Protein AF-A0A662F2W1-F1 (afdb_monomer_lite)

Structure (mmCIF, N/CA/C/O backbone):
data_AF-A0A662F2W1-F1
#
_entry.id   AF-A0A662F2W1-F1
#
loop_
_atom_site.group_PDB
_atom_site.id
_atom_site.type_symbol
_atom_site.label_atom_id
_atom_site.label_alt_id
_atom_site.label_comp_id
_atom_site.label_asym_id
_atom_site.label_entity_id
_atom_site.label_seq_id
_atom_site.pdbx_PDB_ins_code
_atom_site.Cartn_x
_atom_site.Cartn_y
_atom_site.Cartn_z
_atom_site.occupancy
_atom_site.B_iso_or_equiv
_atom_site.auth_seq_id
_atom_site.auth_comp_id
_atom_site.auth_asym_id
_atom_site.auth_atom_id
_atom_site.pdbx_PDB_model_num
ATOM 1 N N . MET A 1 1 ? -29.123 -5.586 36.806 1.00 48.38 1 MET A N 1
ATOM 2 C CA . MET A 1 1 ? -29.677 -5.950 35.481 1.00 48.38 1 MET A CA 1
ATOM 3 C C . MET A 1 1 ? -28.831 -7.049 34.840 1.00 48.38 1 MET A C 1
ATOM 5 O O . MET A 1 1 ? -27.644 -6.842 34.612 1.00 48.38 1 MET A O 1
ATOM 9 N N . LYS A 1 2 ? -29.395 -8.245 34.609 1.00 48.19 2 LYS A N 1
ATOM 10 C CA . LYS A 1 2 ? -28.732 -9.317 33.842 1.00 48.19 2 LYS A CA 1
ATOM 11 C C . LYS A 1 2 ? -28.878 -8.975 32.355 1.00 48.19 2 LYS A C 1
ATOM 13 O O . LYS A 1 2 ? -30.006 -8.916 31.886 1.00 48.19 2 LYS A O 1
ATOM 18 N N . ARG A 1 3 ? -27.762 -8.753 31.641 1.00 55.28 3 ARG A N 1
ATOM 19 C CA . ARG A 1 3 ? -27.753 -8.612 30.169 1.00 55.28 3 ARG A CA 1
ATOM 20 C C . ARG A 1 3 ? -28.589 -9.735 29.552 1.00 55.28 3 ARG A C 1
ATOM 22 O O . ARG A 1 3 ? -28.322 -10.908 29.835 1.00 55.28 3 ARG A O 1
ATOM 29 N N . THR A 1 4 ? -29.570 -9.385 28.730 1.00 69.94 4 THR A N 1
ATOM 30 C CA . THR A 1 4 ? -30.315 -10.347 27.915 1.00 69.94 4 THR A CA 1
ATOM 31 C C . THR A 1 4 ? -29.327 -11.048 26.980 1.00 69.94 4 THR A C 1
ATOM 33 O O . THR A 1 4 ? -28.346 -10.465 26.517 1.00 69.94 4 THR A O 1
ATOM 36 N N . LYS A 1 5 ? -29.523 -12.350 26.729 1.00 67.62 5 LYS A N 1
ATOM 37 C CA . LYS A 1 5 ? -28.638 -13.142 25.847 1.00 67.62 5 LYS A CA 1
ATOM 38 C C . LYS A 1 5 ? -28.479 -12.507 24.453 1.00 67.62 5 LYS A C 1
ATOM 40 O O . LYS A 1 5 ? -27.439 -12.691 23.829 1.00 67.62 5 LYS A O 1
ATOM 45 N N . GLN A 1 6 ? -29.476 -11.735 24.018 1.00 70.25 6 GLN A N 1
ATOM 46 C CA . GLN A 1 6 ? -29.496 -10.986 22.762 1.00 70.25 6 GLN A CA 1
ATOM 47 C C . GLN A 1 6 ? -28.416 -9.898 22.693 1.00 70.25 6 GLN A C 1
ATOM 49 O O . GLN A 1 6 ? -27.693 -9.862 21.704 1.00 70.25 6 GLN A O 1
ATOM 54 N N . ASP A 1 7 ? -28.207 -9.109 23.751 1.00 68.38 7 ASP A N 1
ATOM 55 C CA . ASP A 1 7 ? -27.167 -8.068 23.751 1.00 68.38 7 ASP A CA 1
ATOM 56 C C . ASP A 1 7 ? -25.774 -8.671 23.573 1.00 68.38 7 ASP A C 1
ATOM 58 O O . ASP A 1 7 ? -24.949 -8.164 22.821 1.00 68.38 7 ASP A O 1
ATOM 62 N N . LYS A 1 8 ? -25.492 -9.795 24.247 1.00 71.44 8 LYS A N 1
ATOM 63 C CA . LYS A 1 8 ? -24.201 -10.482 24.088 1.00 71.44 8 LYS A CA 1
ATOM 64 C C . LYS A 1 8 ? -23.992 -10.977 22.658 1.00 71.44 8 LYS A C 1
ATOM 66 O O . LYS A 1 8 ? -22.883 -10.850 22.153 1.00 71.44 8 LYS A O 1
ATOM 71 N N . LEU A 1 9 ? -25.029 -11.530 22.029 1.00 75.75 9 LEU A N 1
ATOM 72 C CA . LEU A 1 9 ? -24.957 -11.976 20.637 1.00 75.75 9 LEU A CA 1
ATOM 73 C C . LEU A 1 9 ? -24.728 -10.805 19.679 1.00 75.75 9 LEU A C 1
ATOM 75 O O . LEU A 1 9 ? -23.887 -10.922 18.794 1.00 75.75 9 LEU A O 1
ATOM 79 N N . PHE A 1 10 ? -25.404 -9.676 19.898 1.00 78.38 10 PHE A N 1
ATOM 80 C CA . PHE A 1 10 ? -25.222 -8.463 19.104 1.00 78.38 10 PHE A CA 1
ATOM 81 C C . PHE A 1 10 ? -23.771 -7.966 19.147 1.00 78.38 10 PHE A C 1
ATOM 83 O O . PHE A 1 10 ? -23.153 -7.774 18.103 1.00 78.38 10 PHE A O 1
ATOM 90 N N . TRP A 1 11 ? -23.185 -7.841 20.343 1.00 75.00 11 TRP A N 1
ATOM 91 C CA . TRP A 1 11 ? -21.796 -7.389 20.491 1.00 75.00 11 TRP A CA 1
ATOM 92 C C . TRP A 1 11 ? -20.781 -8.346 19.850 1.00 75.00 11 TRP A C 1
ATOM 94 O O . TRP A 1 11 ? -19.794 -7.891 19.278 1.00 75.00 11 TRP A O 1
ATOM 104 N N . ILE A 1 12 ? -21.025 -9.660 19.909 1.00 78.62 12 ILE A N 1
ATOM 105 C CA . ILE A 1 12 ? -20.162 -10.663 19.264 1.00 78.62 12 ILE A CA 1
ATOM 106 C C . ILE A 1 12 ? -20.253 -10.556 17.737 1.00 78.62 12 ILE A C 1
ATOM 108 O O . ILE A 1 12 ? -19.225 -10.541 17.065 1.00 78.62 12 ILE A O 1
ATOM 112 N N . GLN A 1 13 ? -21.466 -10.446 17.189 1.00 76.81 13 GLN A N 1
ATOM 113 C CA . GLN A 1 13 ? -21.679 -10.303 15.745 1.00 76.81 13 GLN A CA 1
ATOM 114 C C . GLN A 1 13 ? -21.082 -9.001 15.208 1.00 76.81 13 GLN A C 1
ATOM 116 O O . GLN A 1 13 ? -20.473 -8.999 14.141 1.00 76.81 13 GLN A O 1
ATOM 121 N N . PHE A 1 14 ? -21.200 -7.912 15.966 1.00 79.75 14 PHE A N 1
ATOM 122 C CA . PHE A 1 14 ? -20.596 -6.632 15.618 1.00 79.75 14 PHE A CA 1
ATOM 123 C C . PHE A 1 14 ? -19.062 -6.716 15.573 1.00 79.75 14 PHE A C 1
ATOM 125 O O . PHE A 1 14 ? -18.449 -6.295 14.596 1.00 79.75 14 PHE A O 1
ATOM 132 N N . ASP A 1 15 ? -18.435 -7.314 16.590 1.00 75.81 15 ASP A N 1
ATOM 133 C CA . ASP A 1 15 ? -16.975 -7.476 16.652 1.00 75.81 15 ASP A CA 1
ATOM 134 C C . ASP A 1 15 ? -16.437 -8.405 15.547 1.00 75.81 15 ASP A C 1
ATOM 136 O O . ASP A 1 15 ? -15.370 -8.173 14.973 1.00 75.81 15 ASP A O 1
ATOM 140 N N . GLN A 1 16 ? -17.195 -9.447 15.200 1.00 74.44 16 GLN A N 1
ATOM 141 C CA . GLN A 1 16 ? -16.866 -10.339 14.091 1.00 74.44 16 GLN A CA 1
ATOM 142 C C . GLN A 1 16 ? -16.988 -9.621 12.740 1.00 74.44 16 GLN A C 1
ATOM 144 O O . GLN A 1 16 ? -16.026 -9.599 11.977 1.00 74.44 16 GLN A O 1
ATOM 149 N N . SER A 1 17 ? -18.098 -8.916 12.501 1.00 78.31 17 SER A N 1
ATOM 150 C CA . SER A 1 17 ? -18.294 -8.124 11.282 1.00 78.31 17 SER A CA 1
ATOM 151 C C . SER A 1 17 ? -17.233 -7.037 11.112 1.00 78.31 17 SER A C 1
ATOM 153 O O . SER A 1 17 ? -16.815 -6.763 9.989 1.00 78.31 17 SER A O 1
ATOM 155 N N . ASN A 1 18 ? -16.786 -6.408 12.202 1.00 79.19 18 ASN A N 1
ATOM 156 C CA . ASN A 1 18 ? -15.763 -5.370 12.142 1.00 79.19 18 ASN A CA 1
ATOM 157 C C . ASN A 1 18 ? -14.383 -5.953 11.785 1.00 79.19 18 ASN A C 1
ATOM 159 O O . ASN A 1 18 ? -13.659 -5.387 10.965 1.00 79.19 18 ASN A O 1
ATOM 163 N N . ARG A 1 19 ? -14.030 -7.119 12.346 1.00 77.31 19 ARG A N 1
ATOM 164 C CA . ARG A 1 19 ? -12.805 -7.843 11.970 1.00 77.31 19 ARG A CA 1
ATOM 165 C C . ARG A 1 19 ? -12.834 -8.313 10.519 1.00 77.31 19 ARG A C 1
ATOM 167 O O . ARG A 1 19 ? -11.844 -8.117 9.815 1.00 77.31 19 ARG A O 1
ATOM 174 N N . ASP A 1 20 ? -13.957 -8.854 10.063 1.00 84.38 20 ASP A N 1
ATOM 175 C CA . ASP A 1 20 ? -14.120 -9.319 8.683 1.00 84.38 20 ASP A CA 1
ATOM 176 C C . ASP A 1 20 ? -14.052 -8.148 7.692 1.00 84.38 20 ASP A C 1
ATOM 178 O O . ASP A 1 20 ? -13.381 -8.236 6.663 1.00 84.38 20 ASP A O 1
ATOM 182 N N . PHE A 1 21 ? -14.658 -7.005 8.028 1.00 82.31 21 PHE A N 1
ATOM 183 C CA . PHE A 1 21 ? -14.565 -5.784 7.226 1.00 82.31 21 PHE A CA 1
ATOM 184 C C . PHE A 1 21 ? -13.122 -5.275 7.109 1.00 82.31 21 PHE A C 1
ATOM 186 O O . PHE A 1 21 ? -12.658 -4.969 6.006 1.00 82.31 21 PHE A O 1
ATOM 193 N N . LEU A 1 22 ? -12.384 -5.220 8.223 1.00 83.38 22 LEU A N 1
AT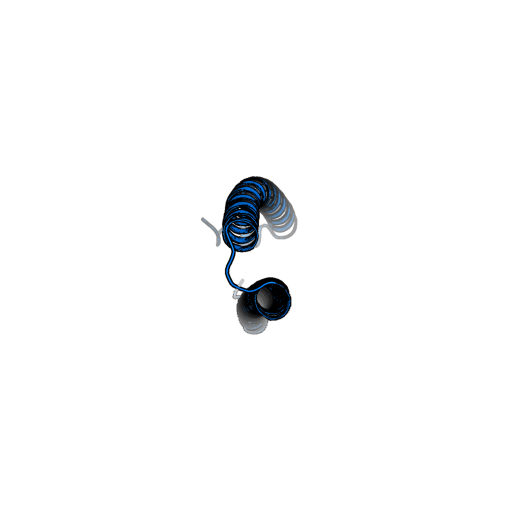OM 194 C CA . LEU A 1 22 ? -10.976 -4.816 8.228 1.00 83.38 22 LEU A CA 1
ATOM 195 C C . LEU A 1 22 ? -10.103 -5.792 7.429 1.00 83.38 22 LEU A C 1
ATOM 197 O O . LEU A 1 22 ? -9.263 -5.354 6.642 1.00 83.38 22 LEU A O 1
ATOM 201 N N . SER A 1 23 ? -10.320 -7.100 7.588 1.00 85.31 23 SER A N 1
ATOM 202 C CA . SER A 1 23 ? -9.580 -8.144 6.872 1.00 85.31 23 SER A CA 1
ATOM 203 C C . SER A 1 23 ? -9.831 -8.097 5.362 1.00 85.31 23 SER A C 1
ATOM 205 O O . SER A 1 23 ? -8.881 -8.091 4.572 1.00 85.31 23 SER A O 1
ATOM 207 N N . ASN A 1 24 ? -11.092 -7.959 4.946 1.00 85.25 24 ASN A N 1
ATOM 208 C CA . ASN A 1 24 ? -11.452 -7.838 3.535 1.00 85.25 24 ASN A CA 1
ATOM 209 C C . ASN A 1 24 ? -10.910 -6.543 2.923 1.00 85.25 24 ASN A C 1
ATOM 211 O O . ASN A 1 24 ? -10.377 -6.561 1.815 1.00 85.25 24 ASN A O 1
ATOM 215 N N . THR A 1 25 ? -10.968 -5.430 3.658 1.00 82.62 25 THR A N 1
ATOM 216 C CA . THR A 1 25 ? -10.412 -4.149 3.197 1.00 82.62 25 THR A CA 1
ATOM 217 C C . THR A 1 25 ? -8.893 -4.223 3.045 1.00 82.62 25 THR A C 1
ATOM 219 O O . THR A 1 25 ? -8.350 -3.757 2.043 1.00 82.62 25 THR A O 1
ATOM 222 N N . ALA A 1 26 ? -8.193 -4.848 3.995 1.00 80.31 26 ALA A N 1
ATOM 223 C CA . ALA A 1 26 ? -6.750 -5.055 3.907 1.00 80.31 26 ALA A CA 1
ATOM 224 C C . ALA A 1 26 ? -6.380 -5.933 2.702 1.00 80.31 26 ALA A C 1
ATOM 226 O O . ALA A 1 26 ? -5.478 -5.586 1.939 1.00 80.31 26 ALA A O 1
ATOM 227 N N . THR A 1 27 ? -7.117 -7.024 2.485 1.00 87.44 27 THR A N 1
ATOM 228 C CA . THR A 1 27 ? -6.915 -7.935 1.348 1.00 87.44 27 THR A CA 1
ATOM 229 C C . THR A 1 27 ? -7.169 -7.238 0.009 1.00 87.44 27 THR A C 1
ATOM 231 O O . THR A 1 27 ? -6.387 -7.400 -0.931 1.00 87.44 27 THR A O 1
ATOM 234 N N . PHE A 1 28 ? -8.211 -6.405 -0.077 1.00 86.19 28 PHE A N 1
ATOM 235 C CA . PHE A 1 28 ? -8.494 -5.584 -1.256 1.00 86.19 28 PHE A CA 1
ATOM 236 C C . PHE A 1 28 ? -7.358 -4.595 -1.542 1.00 86.19 28 PHE A C 1
ATOM 238 O O . PHE A 1 28 ? -6.858 -4.539 -2.665 1.00 86.19 28 PHE A O 1
ATOM 245 N N . MET A 1 29 ? -6.896 -3.861 -0.525 1.00 82.69 29 MET A N 1
ATOM 246 C CA . MET A 1 29 ? -5.800 -2.895 -0.669 1.00 82.69 29 MET A CA 1
ATOM 247 C C . MET A 1 29 ? -4.487 -3.568 -1.082 1.00 82.69 29 MET A C 1
ATOM 249 O O . MET A 1 29 ? -3.774 -3.047 -1.940 1.00 82.69 29 MET A O 1
ATOM 253 N N . LEU A 1 30 ? -4.184 -4.744 -0.525 1.00 80.12 30 LEU A N 1
ATOM 254 C CA . LEU A 1 30 ? -3.018 -5.535 -0.913 1.00 80.12 30 LEU A CA 1
ATOM 255 C C . LEU A 1 30 ? -3.117 -5.997 -2.374 1.00 80.12 30 LEU A C 1
ATOM 257 O O . LEU A 1 30 ? -2.167 -5.837 -3.137 1.00 80.12 30 LEU A O 1
ATOM 261 N N . SER A 1 31 ? -4.278 -6.513 -2.783 1.00 87.19 31 SER A N 1
ATOM 262 C CA . SER A 1 31 ? -4.522 -6.967 -4.160 1.00 87.19 31 SER A CA 1
ATOM 263 C C . SER A 1 31 ? -4.425 -5.815 -5.168 1.00 87.19 31 SER A C 1
ATOM 265 O O . SER A 1 31 ? -3.849 -5.965 -6.248 1.00 87.19 31 SER A O 1
ATOM 267 N N . PHE A 1 32 ? -4.930 -4.636 -4.797 1.00 85.06 32 PHE A N 1
ATOM 268 C CA . PHE A 1 32 ? -4.809 -3.412 -5.585 1.00 85.06 32 PHE A CA 1
ATOM 269 C C . PHE A 1 32 ? -3.347 -2.965 -5.733 1.00 85.06 32 PHE A C 1
ATOM 271 O O . PHE A 1 32 ? -2.903 -2.659 -6.840 1.00 85.06 32 PHE A O 1
ATOM 278 N N . ALA A 1 33 ? -2.570 -2.992 -4.645 1.00 80.56 33 ALA A N 1
ATOM 279 C CA . ALA A 1 33 ? -1.147 -2.664 -4.677 1.00 80.56 33 ALA A CA 1
ATOM 280 C C . ALA A 1 33 ? -0.350 -3.630 -5.573 1.00 80.56 33 ALA A C 1
ATOM 282 O O . ALA A 1 33 ? 0.453 -3.183 -6.390 1.00 80.56 33 ALA A O 1
ATOM 283 N N . ILE A 1 34 ? -0.612 -4.939 -5.479 1.00 86.38 34 ILE A N 1
ATOM 284 C CA . ILE A 1 34 ? 0.023 -5.953 -6.338 1.00 86.38 34 ILE A CA 1
ATOM 285 C C . ILE A 1 34 ? -0.311 -5.696 -7.813 1.00 86.38 34 ILE A C 1
ATOM 287 O O . ILE A 1 34 ? 0.581 -5.736 -8.659 1.00 86.38 34 ILE A O 1
ATOM 291 N N . SER A 1 35 ? -1.570 -5.374 -8.120 1.00 89.62 35 SER A N 1
ATOM 292 C CA . SER A 1 35 ? -2.014 -5.080 -9.491 1.00 89.62 35 SER A CA 1
ATOM 293 C C . SER A 1 35 ? -1.306 -3.854 -10.080 1.00 89.62 35 SER A C 1
ATOM 295 O O . SER A 1 35 ? -0.868 -3.881 -11.229 1.00 89.62 35 SER A O 1
ATOM 297 N N . LEU A 1 36 ? -1.128 -2.795 -9.284 1.00 84.25 36 LEU A N 1
ATOM 298 C CA . LEU A 1 36 ? -0.363 -1.607 -9.677 1.00 84.25 36 LEU A CA 1
ATOM 299 C C . LEU A 1 36 ? 1.114 -1.921 -9.942 1.00 84.25 36 LEU A C 1
ATOM 301 O O . LEU A 1 36 ? 1.671 -1.455 -10.936 1.00 84.25 36 LEU A O 1
ATOM 305 N N . ILE A 1 37 ? 1.744 -2.726 -9.083 1.00 85.38 37 ILE A N 1
ATOM 306 C CA . ILE A 1 37 ? 3.141 -3.148 -9.265 1.00 85.38 37 ILE A CA 1
ATOM 307 C C . ILE A 1 37 ? 3.283 -3.982 -10.543 1.00 85.38 37 ILE A C 1
ATOM 309 O O . ILE A 1 37 ? 4.205 -3.752 -11.322 1.00 85.38 37 ILE A O 1
ATOM 313 N N . ALA A 1 38 ? 2.358 -4.909 -10.797 1.00 85.81 38 ALA A N 1
ATOM 314 C CA . ALA A 1 38 ? 2.362 -5.727 -12.007 1.00 85.81 38 ALA A CA 1
ATOM 315 C C . ALA A 1 38 ? 2.223 -4.875 -13.280 1.00 85.81 38 ALA A C 1
ATOM 317 O O . ALA A 1 38 ? 2.954 -5.090 -14.247 1.00 85.81 38 ALA A O 1
ATOM 318 N N . LEU A 1 39 ? 1.346 -3.865 -13.263 1.00 86.19 39 LEU A N 1
ATOM 319 C CA . LEU A 1 39 ? 1.194 -2.921 -14.371 1.00 86.19 39 LEU A CA 1
ATOM 320 C C . LEU A 1 39 ? 2.495 -2.142 -14.629 1.00 86.19 39 LEU A C 1
ATOM 322 O O . LEU A 1 39 ? 2.930 -2.025 -15.774 1.00 86.19 39 LEU A O 1
ATOM 326 N N . LEU A 1 40 ? 3.153 -1.655 -13.573 1.00 82.56 40 LEU A N 1
ATOM 327 C CA . LEU A 1 40 ? 4.435 -0.949 -13.683 1.00 82.56 40 LEU A CA 1
ATOM 328 C C . LEU A 1 40 ? 5.537 -1.846 -14.256 1.00 82.56 40 LEU A C 1
ATOM 330 O O . LEU A 1 40 ? 6.260 -1.427 -15.161 1.00 82.56 40 LEU A O 1
ATOM 334 N N . LEU A 1 41 ? 5.638 -3.088 -13.775 1.00 82.75 41 LEU A N 1
ATOM 335 C CA . LEU A 1 41 ? 6.585 -4.069 -14.307 1.00 82.75 41 LEU A CA 1
ATOM 336 C C . LEU A 1 41 ? 6.312 -4.366 -15.783 1.00 82.75 41 LEU A C 1
ATOM 338 O O . LEU A 1 41 ? 7.256 -4.442 -16.565 1.00 82.75 41 LEU A O 1
ATOM 342 N N . SER A 1 42 ? 5.041 -4.463 -16.183 1.00 85.62 42 SER A N 1
ATOM 343 C CA . SER A 1 42 ? 4.658 -4.650 -17.584 1.00 85.62 42 SER A CA 1
ATOM 344 C C . SER A 1 42 ? 5.128 -3.493 -18.467 1.00 85.62 42 SER A C 1
ATOM 346 O O . SER A 1 42 ? 5.652 -3.734 -19.552 1.00 85.62 42 SER A O 1
ATOM 348 N N . VAL A 1 43 ? 4.971 -2.243 -18.022 1.00 82.69 43 VAL A N 1
ATOM 349 C CA . VAL A 1 43 ? 5.436 -1.067 -18.778 1.00 82.69 43 VAL A CA 1
ATOM 350 C C . VAL A 1 43 ? 6.955 -1.093 -18.936 1.00 82.69 43 VAL A C 1
ATOM 352 O O . VAL A 1 43 ? 7.461 -0.900 -20.039 1.00 82.69 43 VAL A O 1
ATOM 355 N N . VAL A 1 44 ? 7.689 -1.398 -17.863 1.00 79.44 44 VAL A N 1
ATOM 356 C CA . VAL A 1 44 ? 9.152 -1.539 -17.910 1.00 79.44 44 VAL A CA 1
ATOM 357 C C . VAL A 1 44 ? 9.569 -2.645 -18.885 1.00 79.44 44 VAL A C 1
ATOM 359 O O . VAL A 1 44 ? 10.462 -2.427 -19.703 1.00 79.44 44 VAL A O 1
ATOM 362 N N . ALA A 1 45 ? 8.900 -3.801 -18.851 1.00 79.19 45 ALA A N 1
ATOM 363 C CA . ALA A 1 45 ? 9.172 -4.913 -19.761 1.00 79.19 45 ALA A CA 1
ATOM 364 C C . ALA A 1 45 ? 8.963 -4.528 -21.234 1.00 79.19 45 ALA A C 1
ATOM 36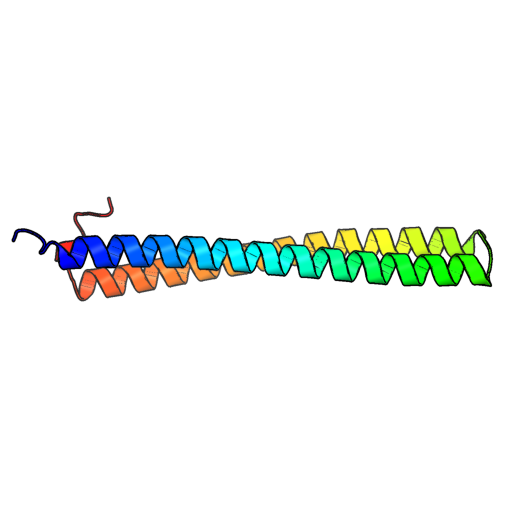6 O O . ALA A 1 45 ? 9.794 -4.874 -22.069 1.00 79.19 45 ALA A O 1
ATOM 367 N N . ILE A 1 46 ? 7.905 -3.775 -21.555 1.00 81.62 46 ILE A N 1
ATOM 368 C CA . ILE A 1 46 ? 7.650 -3.292 -22.922 1.00 81.62 46 ILE A CA 1
ATOM 369 C C . ILE A 1 46 ? 8.770 -2.352 -23.387 1.00 81.62 46 ILE A C 1
ATOM 371 O O . ILE A 1 46 ? 9.262 -2.488 -24.506 1.00 81.62 46 ILE A O 1
ATOM 375 N N . ILE A 1 47 ? 9.219 -1.428 -22.531 1.00 76.38 47 ILE A N 1
ATOM 376 C CA . ILE A 1 47 ? 10.308 -0.499 -22.874 1.00 76.38 47 ILE A CA 1
ATOM 377 C C . ILE A 1 47 ? 11.610 -1.271 -23.138 1.00 76.38 47 ILE A C 1
ATOM 379 O O . ILE A 1 47 ? 12.307 -0.971 -24.109 1.00 76.38 47 ILE A O 1
ATOM 383 N N . ILE A 1 48 ? 11.914 -2.284 -22.319 1.00 78.31 48 ILE A N 1
ATOM 384 C CA . ILE A 1 48 ? 13.074 -3.168 -22.517 1.00 78.31 48 ILE A CA 1
ATOM 385 C C . ILE A 1 48 ? 12.939 -3.973 -23.816 1.00 78.31 48 ILE A C 1
ATOM 387 O O . ILE A 1 48 ? 13.920 -4.126 -24.535 1.00 78.31 48 ILE A O 1
ATOM 391 N N . ALA A 1 49 ? 11.745 -4.469 -24.145 1.00 77.12 49 ALA A N 1
ATOM 392 C CA . ALA A 1 49 ? 11.520 -5.250 -25.359 1.00 77.12 49 ALA A CA 1
ATOM 393 C C . ALA A 1 49 ? 11.712 -4.425 -26.644 1.00 77.12 49 ALA A C 1
ATOM 395 O O . ALA A 1 49 ? 12.215 -4.953 -27.631 1.00 77.12 49 ALA A O 1
ATOM 396 N N . ILE A 1 50 ? 11.339 -3.140 -26.635 1.00 79.00 50 ILE A N 1
ATOM 397 C CA . ILE A 1 50 ? 11.443 -2.257 -27.810 1.00 79.00 50 ILE A CA 1
ATOM 398 C C . ILE A 1 50 ? 12.863 -1.697 -27.978 1.00 79.00 50 ILE A C 1
ATOM 400 O O . ILE A 1 50 ? 13.384 -1.679 -29.089 1.00 79.00 50 ILE A O 1
ATOM 404 N N . ASN A 1 51 ? 13.497 -1.242 -26.891 1.00 74.81 51 ASN A N 1
ATOM 405 C CA . ASN A 1 51 ? 14.783 -0.530 -26.946 1.00 74.81 51 ASN A CA 1
ATOM 406 C C . ASN A 1 51 ? 15.993 -1.375 -26.507 1.00 74.81 51 ASN A C 1
ATOM 408 O O . ASN A 1 51 ? 17.122 -0.882 -26.521 1.00 74.81 51 ASN A O 1
ATOM 412 N N . GLY A 1 52 ? 15.778 -2.626 -26.091 1.00 73.19 52 GLY A N 1
ATOM 413 C CA . GLY A 1 52 ? 16.798 -3.454 -25.450 1.00 73.19 52 GLY A CA 1
ATOM 414 C C . GLY A 1 52 ? 17.181 -2.958 -24.049 1.00 73.19 52 GLY A C 1
ATOM 415 O O . GLY A 1 52 ? 16.682 -1.945 -23.553 1.00 73.19 52 GLY A O 1
ATOM 416 N N . ILE A 1 53 ? 18.104 -3.670 -23.396 1.00 73.12 53 ILE A N 1
ATOM 417 C CA . ILE A 1 53 ? 18.684 -3.241 -22.115 1.00 73.12 53 ILE A CA 1
ATOM 418 C C . ILE A 1 53 ? 19.809 -2.248 -22.410 1.00 73.12 53 ILE A C 1
ATOM 420 O O . ILE A 1 53 ? 20.938 -2.621 -22.716 1.00 73.12 53 ILE A O 1
ATOM 424 N N . THR A 1 54 ? 19.484 -0.965 -22.323 1.00 76.19 54 THR A N 1
ATOM 425 C CA . THR A 1 54 ? 20.411 0.159 -22.491 1.00 76.19 54 THR A CA 1
ATOM 426 C C . THR A 1 54 ? 20.543 0.962 -21.195 1.00 76.19 54 THR A C 1
ATOM 428 O O . THR A 1 54 ? 19.751 0.818 -20.256 1.00 76.19 54 THR A O 1
ATOM 431 N N . LEU A 1 55 ? 21.529 1.865 -21.136 1.00 74.75 55 LEU A N 1
ATOM 432 C CA . LEU A 1 55 ? 21.716 2.770 -19.994 1.00 74.75 55 LEU A CA 1
ATOM 433 C C . LEU A 1 55 ? 20.434 3.572 -19.682 1.00 74.75 55 LEU A C 1
ATOM 435 O O . LEU A 1 55 ? 20.111 3.809 -18.520 1.00 74.75 55 LEU A O 1
ATOM 439 N N . TYR A 1 56 ? 19.664 3.918 -20.722 1.00 76.94 56 TYR A N 1
ATOM 440 C CA . TYR A 1 56 ? 18.373 4.593 -20.603 1.00 76.94 56 TYR A CA 1
ATOM 441 C C . TYR A 1 56 ? 17.352 3.757 -19.817 1.00 76.94 56 TYR A C 1
ATOM 443 O O . TYR A 1 56 ? 16.782 4.249 -18.845 1.00 76.94 56 TYR A O 1
ATOM 451 N N . THR A 1 57 ? 17.165 2.478 -20.168 1.00 72.06 57 THR A N 1
ATOM 452 C CA . THR A 1 57 ? 16.242 1.588 -19.439 1.00 72.06 57 THR A CA 1
ATOM 453 C C . THR A 1 57 ? 16.634 1.396 -17.976 1.00 72.06 57 THR A C 1
ATOM 455 O O . THR A 1 57 ? 15.761 1.390 -17.111 1.00 72.06 57 THR A O 1
ATOM 458 N N . ILE A 1 58 ? 17.934 1.308 -17.676 1.00 75.81 58 ILE A N 1
ATOM 459 C CA . ILE A 1 58 ? 18.431 1.176 -16.299 1.00 75.81 58 ILE A CA 1
ATOM 460 C C . ILE A 1 58 ? 18.112 2.445 -15.496 1.00 75.81 58 ILE A C 1
ATOM 462 O O . ILE A 1 58 ? 17.573 2.354 -14.392 1.00 75.81 58 ILE A O 1
ATOM 466 N N . CYS A 1 59 ? 18.360 3.629 -16.065 1.00 81.00 59 CYS A N 1
ATOM 467 C CA . CYS A 1 59 ? 18.000 4.903 -15.438 1.00 81.00 59 CYS A CA 1
ATOM 468 C C . CYS A 1 59 ? 16.493 5.018 -15.166 1.00 81.00 59 CYS A C 1
ATOM 470 O O . CYS A 1 59 ? 16.106 5.435 -14.076 1.00 81.00 59 CYS A O 1
ATOM 472 N N . VAL A 1 60 ? 15.637 4.614 -16.112 1.00 80.06 60 VAL A N 1
ATOM 473 C CA . VAL A 1 60 ? 14.173 4.655 -15.941 1.00 80.06 60 VAL A CA 1
ATOM 474 C C . VAL A 1 60 ? 13.718 3.759 -14.784 1.00 80.06 60 VAL A C 1
ATOM 476 O O . VAL A 1 60 ? 12.918 4.196 -13.957 1.00 80.06 60 VAL A O 1
ATOM 479 N N . VAL A 1 61 ? 14.260 2.542 -14.669 1.00 79.31 61 VAL A N 1
ATOM 480 C CA . VAL A 1 61 ? 13.935 1.621 -13.565 1.00 79.31 61 VAL A CA 1
ATOM 481 C C . VAL A 1 61 ? 14.376 2.181 -12.212 1.00 79.31 61 VAL A C 1
ATOM 483 O O . VAL A 1 61 ? 13.608 2.124 -11.250 1.00 79.31 61 VAL A O 1
ATOM 486 N N . ILE A 1 62 ? 15.573 2.770 -12.130 1.00 83.19 62 ILE A N 1
ATOM 487 C CA . ILE A 1 62 ? 16.082 3.379 -10.891 1.00 83.19 62 ILE A CA 1
ATOM 488 C C . ILE A 1 62 ? 15.209 4.568 -10.467 1.00 83.19 62 ILE A C 1
ATOM 490 O O . ILE A 1 62 ? 14.834 4.667 -9.298 1.00 83.19 62 ILE A O 1
ATOM 494 N N . ILE A 1 63 ? 14.842 5.445 -11.407 1.00 86.12 63 ILE A N 1
ATOM 495 C CA . ILE A 1 63 ? 13.979 6.604 -11.134 1.00 86.12 63 ILE A CA 1
ATOM 496 C C . ILE A 1 63 ? 12.595 6.144 -10.662 1.00 86.12 63 ILE A C 1
ATOM 498 O O . ILE A 1 63 ? 12.097 6.641 -9.652 1.00 86.12 63 ILE A O 1
ATOM 502 N N . LEU A 1 64 ? 11.989 5.161 -11.336 1.00 82.44 64 LEU A N 1
ATOM 503 C CA . LEU A 1 64 ? 10.702 4.589 -10.926 1.00 82.44 64 LEU A CA 1
ATOM 504 C C . LEU A 1 64 ? 10.771 3.965 -9.526 1.00 82.44 64 LEU A C 1
ATOM 506 O O . LEU A 1 64 ? 9.882 4.199 -8.706 1.00 82.44 64 LEU A O 1
ATOM 510 N N . GLY A 1 65 ? 11.841 3.225 -9.222 1.00 81.94 65 GLY A N 1
ATOM 511 C CA . GLY A 1 65 ? 12.076 2.666 -7.891 1.00 81.94 65 GLY A CA 1
ATOM 512 C C . GLY A 1 65 ? 12.183 3.748 -6.813 1.00 81.94 65 G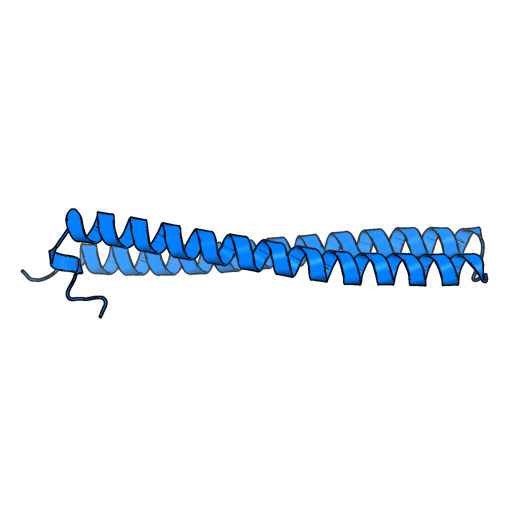LY A C 1
ATOM 513 O O . GLY A 1 65 ? 11.525 3.656 -5.775 1.00 81.94 65 GLY A O 1
ATOM 514 N N . ALA A 1 66 ? 12.939 4.817 -7.077 1.00 85.12 66 ALA A N 1
ATOM 515 C CA . ALA A 1 66 ? 13.078 5.946 -6.159 1.00 85.12 66 ALA A CA 1
ATOM 516 C C . ALA A 1 66 ? 11.739 6.665 -5.909 1.00 85.12 66 ALA A C 1
ATOM 518 O O . ALA A 1 66 ? 11.412 6.982 -4.762 1.00 85.12 66 ALA A O 1
ATOM 519 N N . ILE A 1 67 ? 10.927 6.859 -6.956 1.00 87.31 67 ILE A N 1
ATOM 520 C CA . ILE A 1 67 ? 9.583 7.443 -6.839 1.00 87.31 67 ILE A CA 1
ATOM 521 C C . ILE A 1 67 ? 8.685 6.564 -5.962 1.00 87.31 67 ILE A C 1
ATOM 523 O O . ILE A 1 67 ? 7.988 7.090 -5.095 1.00 87.31 67 ILE A O 1
ATOM 527 N N . MET A 1 68 ? 8.719 5.236 -6.125 1.00 81.50 68 MET A N 1
ATOM 528 C CA . MET A 1 68 ? 7.919 4.322 -5.298 1.00 81.50 68 MET A CA 1
ATOM 529 C C . MET A 1 68 ? 8.316 4.359 -3.818 1.00 81.50 68 MET A C 1
ATOM 531 O O . MET A 1 68 ? 7.440 4.360 -2.945 1.00 81.50 68 MET A O 1
ATOM 535 N N . ILE A 1 69 ? 9.615 4.440 -3.516 1.00 84.81 69 ILE A N 1
ATOM 536 C CA . ILE A 1 69 ? 10.107 4.578 -2.137 1.00 84.81 69 ILE A CA 1
ATOM 537 C C . ILE A 1 69 ? 9.608 5.895 -1.529 1.00 84.81 69 ILE A C 1
ATOM 539 O O . ILE A 1 69 ? 9.061 5.904 -0.423 1.00 84.81 69 ILE A O 1
ATOM 543 N N . PHE A 1 70 ? 9.728 7.001 -2.267 1.00 86.94 70 PHE A N 1
ATOM 544 C CA . PHE A 1 70 ? 9.273 8.310 -1.802 1.00 86.94 70 PHE A CA 1
ATOM 545 C C . PHE A 1 70 ? 7.751 8.357 -1.596 1.00 86.94 70 PHE A C 1
ATOM 547 O O . PHE A 1 70 ? 7.273 8.831 -0.563 1.00 86.94 70 PHE A O 1
ATOM 554 N N . ALA A 1 71 ? 6.981 7.801 -2.534 1.00 81.88 71 ALA A N 1
ATOM 555 C CA . ALA A 1 71 ? 5.529 7.699 -2.431 1.00 81.88 71 ALA A CA 1
ATOM 556 C C . ALA A 1 71 ? 5.099 6.868 -1.212 1.00 81.88 71 ALA A C 1
ATOM 558 O O . ALA A 1 71 ? 4.183 7.266 -0.491 1.00 81.88 71 ALA A O 1
ATOM 559 N N . SER A 1 72 ? 5.797 5.765 -0.925 1.00 78.75 72 SER A N 1
ATOM 560 C CA . SER A 1 72 ? 5.538 4.925 0.253 1.00 78.75 72 SER A CA 1
ATOM 561 C C . SER A 1 72 ? 5.790 5.682 1.559 1.00 78.75 72 SER A C 1
ATOM 563 O O . SER A 1 72 ? 4.984 5.617 2.491 1.00 78.75 72 SER A O 1
ATOM 565 N N . PHE A 1 73 ? 6.873 6.462 1.621 1.00 83.88 73 PHE A N 1
ATOM 566 C CA . PHE A 1 73 ? 7.179 7.299 2.780 1.00 83.88 73 PHE A CA 1
ATOM 567 C C . PHE A 1 73 ? 6.115 8.387 2.991 1.00 83.88 73 PHE A C 1
ATOM 569 O O . PHE A 1 73 ? 5.607 8.570 4.101 1.00 83.88 73 PHE A O 1
ATOM 576 N N . TRP A 1 74 ? 5.705 9.056 1.912 1.00 84.88 74 TRP A N 1
ATOM 577 C CA . TRP A 1 74 ? 4.645 10.063 1.942 1.00 84.88 74 TRP A CA 1
ATOM 578 C C . TRP A 1 74 ? 3.295 9.479 2.380 1.00 84.88 74 TRP A C 1
ATOM 580 O O . TRP A 1 74 ? 2.588 10.064 3.208 1.00 84.88 74 TRP A O 1
ATOM 590 N N . PHE A 1 75 ? 2.947 8.298 1.863 1.00 80.94 75 PHE A N 1
ATOM 591 C CA . PHE A 1 75 ? 1.733 7.583 2.238 1.00 80.94 75 PHE A CA 1
ATOM 592 C C . PHE A 1 75 ? 1.746 7.213 3.724 1.00 80.94 75 PHE A C 1
ATOM 594 O O . PHE A 1 75 ? 0.766 7.469 4.420 1.00 80.94 75 PHE A O 1
ATOM 601 N N . SER A 1 76 ? 2.875 6.727 4.250 1.00 80.81 76 SER A N 1
ATOM 602 C CA . SER A 1 76 ? 3.041 6.414 5.676 1.00 80.81 76 SER A CA 1
ATOM 603 C C . SER A 1 76 ? 2.770 7.623 6.582 1.00 80.81 76 SER A C 1
ATOM 605 O O . SER A 1 76 ? 2.041 7.514 7.573 1.00 80.81 76 SER A O 1
ATOM 607 N N . ILE A 1 77 ? 3.273 8.809 6.220 1.00 85.06 77 ILE A N 1
ATOM 608 C CA . ILE A 1 77 ? 3.012 10.049 6.972 1.00 85.06 77 ILE A CA 1
ATOM 609 C C . ILE A 1 77 ? 1.517 10.394 6.962 1.00 85.06 77 ILE A C 1
ATOM 611 O O . ILE A 1 77 ? 0.946 10.711 8.012 1.00 85.06 77 ILE A O 1
ATOM 615 N N . LYS A 1 78 ? 0.859 10.311 5.796 1.00 83.88 78 LYS A N 1
ATOM 616 C CA . LYS A 1 78 ? -0.586 10.565 5.690 1.00 83.88 78 LYS A CA 1
ATOM 617 C C . LYS A 1 78 ? -1.402 9.564 6.501 1.00 83.88 78 LYS A C 1
ATOM 619 O O . LYS A 1 78 ? -2.286 9.988 7.244 1.00 83.88 78 LYS A O 1
ATOM 624 N N . VAL A 1 79 ? -1.084 8.274 6.416 1.00 81.00 79 VAL A N 1
ATOM 6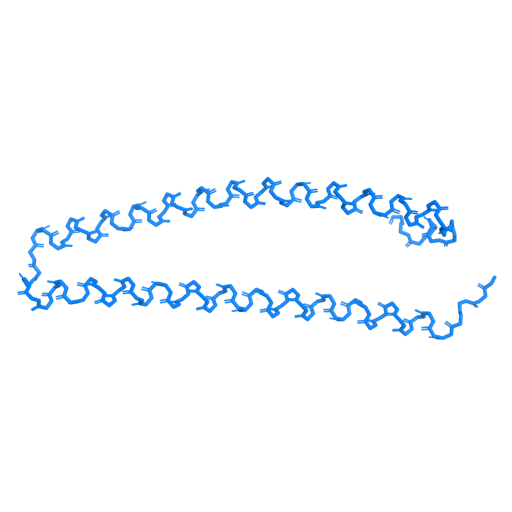25 C CA . VAL A 1 79 ? -1.764 7.218 7.176 1.00 81.00 79 VAL A CA 1
ATOM 626 C C . VAL A 1 79 ? -1.615 7.454 8.674 1.00 81.00 79 VAL A C 1
ATOM 628 O O . VAL A 1 79 ? -2.613 7.403 9.382 1.00 81.00 79 VAL A O 1
ATOM 631 N N . LYS A 1 80 ? -0.423 7.816 9.171 1.00 82.25 80 LYS A N 1
ATOM 632 C CA . LYS A 1 80 ? -0.235 8.165 10.592 1.00 82.25 80 LYS A CA 1
ATOM 633 C C . LYS A 1 80 ? -1.140 9.317 11.035 1.00 82.25 80 LYS A C 1
ATOM 635 O O . LYS A 1 80 ? -1.729 9.252 12.114 1.00 82.25 80 LYS A O 1
ATOM 640 N N . ARG A 1 81 ? -1.275 10.363 10.213 1.00 85.50 81 ARG A N 1
ATOM 641 C CA . ARG A 1 81 ? -2.164 11.499 10.509 1.00 85.50 81 ARG A CA 1
ATOM 642 C C . ARG A 1 81 ? -3.637 11.077 10.506 1.00 85.50 81 ARG A C 1
ATOM 644 O O . ARG A 1 81 ? -4.364 11.445 11.423 1.00 85.50 81 ARG A O 1
ATOM 651 N N . ILE A 1 82 ? -4.062 10.287 9.520 1.00 82.31 82 ILE A N 1
ATOM 652 C CA . ILE A 1 82 ? -5.437 9.772 9.429 1.00 82.31 82 ILE A CA 1
ATOM 653 C C . ILE A 1 82 ? -5.751 8.860 10.617 1.00 82.31 82 ILE A C 1
ATOM 655 O O . ILE A 1 82 ? -6.792 9.024 11.242 1.00 82.31 82 ILE A O 1
ATOM 659 N N . LEU A 1 83 ? -4.833 7.965 10.987 1.00 82.00 83 LEU A N 1
ATOM 660 C CA . LEU A 1 83 ? -4.984 7.071 12.132 1.00 82.00 83 LEU A CA 1
ATOM 661 C C . LEU A 1 83 ? -5.130 7.861 13.439 1.00 82.00 83 LEU A C 1
ATOM 663 O O . LEU A 1 83 ? -5.998 7.553 14.250 1.00 82.00 83 LEU A O 1
ATOM 667 N N . LYS A 1 84 ? -4.331 8.922 13.624 1.00 84.06 84 LYS A N 1
ATOM 668 C CA . LYS A 1 84 ? -4.448 9.812 14.789 1.00 84.06 84 LYS A CA 1
ATOM 669 C C . LYS A 1 84 ? -5.814 10.505 14.838 1.00 84.06 84 LYS A C 1
ATOM 671 O O . LYS A 1 84 ? -6.436 10.537 15.896 1.00 84.06 84 LYS A O 1
ATOM 676 N N . ASN A 1 85 ? -6.294 11.021 13.707 1.00 84.56 85 ASN A N 1
ATOM 677 C CA . ASN A 1 85 ? -7.604 11.671 13.629 1.00 84.56 85 ASN A CA 1
ATOM 678 C C . ASN A 1 85 ? -8.752 10.679 13.861 1.00 84.56 85 ASN A C 1
ATOM 680 O O . ASN A 1 85 ? -9.683 10.984 14.599 1.00 84.56 85 ASN A O 1
ATOM 684 N N . SER A 1 86 ? -8.661 9.483 13.280 1.00 76.88 86 SER A N 1
ATOM 685 C CA . SER A 1 86 ? -9.643 8.415 13.466 1.00 76.88 86 SER A CA 1
ATOM 686 C C . SER A 1 86 ? -9.698 7.952 14.920 1.00 76.88 86 SER A C 1
ATOM 688 O O . SER A 1 86 ? -10.790 7.801 15.456 1.00 76.88 86 SER A O 1
ATOM 690 N N . LYS A 1 87 ? -8.547 7.820 15.594 1.00 80.44 87 LYS A N 1
ATOM 691 C CA . LYS A 1 87 ? -8.501 7.514 17.028 1.00 80.44 87 LYS A CA 1
ATOM 692 C C . LYS A 1 87 ? -9.223 8.583 17.851 1.00 80.44 87 LYS A C 1
ATOM 694 O O . LYS A 1 87 ? -10.054 8.239 18.681 1.00 80.44 87 LYS A O 1
ATOM 699 N N . ASN A 1 88 ? -8.962 9.860 17.574 1.00 82.88 88 ASN A N 1
ATOM 700 C CA . ASN A 1 88 ? -9.598 10.970 18.286 1.00 82.88 88 ASN A CA 1
ATOM 701 C C . ASN A 1 88 ? -11.124 11.003 18.063 1.00 82.88 88 ASN A C 1
ATOM 703 O O . ASN A 1 88 ? -11.886 11.230 18.996 1.00 82.88 88 ASN A O 1
ATOM 707 N N . SER A 1 89 ? -11.575 10.720 16.837 1.00 77.94 89 SER A N 1
ATOM 708 C CA . SER A 1 89 ? -13.001 10.607 16.512 1.00 77.94 89 SER A CA 1
ATOM 709 C C . SER A 1 89 ? -13.651 9.396 17.190 1.00 77.94 89 SER A C 1
ATOM 711 O O . SER A 1 89 ? -14.762 9.503 17.697 1.00 77.94 89 SER A O 1
ATOM 713 N N . ASN A 1 90 ? -12.946 8.267 17.283 1.00 79.69 90 ASN A N 1
ATOM 714 C CA . ASN A 1 90 ? -13.440 7.086 17.987 1.00 79.69 90 ASN A CA 1
ATOM 715 C C . ASN A 1 90 ? -13.540 7.318 19.506 1.00 79.69 90 ASN A C 1
ATOM 717 O O . ASN A 1 90 ? -14.488 6.865 20.137 1.00 79.69 90 ASN A O 1
ATOM 721 N N . GLU A 1 91 ? -12.599 8.062 20.095 1.00 81.81 91 GLU A N 1
ATOM 722 C CA . GLU A 1 91 ? -12.665 8.485 21.502 1.00 81.81 91 GLU A CA 1
ATOM 723 C C . GLU A 1 91 ? -13.843 9.440 21.762 1.00 81.81 91 GLU A C 1
ATOM 725 O O . GLU A 1 91 ? -14.479 9.356 22.811 1.00 81.81 91 GLU A O 1
ATOM 730 N N . GLN A 1 92 ? -14.170 10.325 20.813 1.00 80.81 92 GLN A N 1
ATOM 731 C CA . GLN A 1 92 ? -15.363 11.178 20.890 1.00 80.81 92 GLN A CA 1
ATOM 732 C C . GLN A 1 92 ? -16.653 10.358 20.808 1.00 80.81 92 GLN A C 1
ATOM 734 O O . GLN A 1 92 ? -17.516 10.508 21.668 1.00 80.81 92 GLN A O 1
ATOM 739 N N . LEU A 1 93 ? -16.745 9.434 19.848 1.00 78.75 93 LEU A N 1
ATOM 740 C CA . LEU A 1 93 ? -17.893 8.537 19.719 1.00 78.75 93 LEU A CA 1
ATOM 741 C C . LEU A 1 93 ? -18.064 7.657 20.9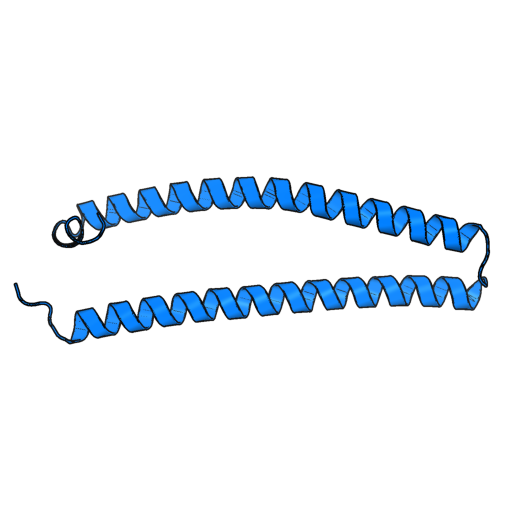59 1.00 78.75 93 LEU A C 1
ATOM 743 O O . LEU A 1 93 ? -19.182 7.476 21.422 1.00 78.75 93 LEU A O 1
ATOM 747 N N . GLN A 1 94 ? -16.973 7.156 21.551 1.00 73.94 94 GLN A N 1
ATOM 748 C CA . GLN A 1 94 ? -17.039 6.434 22.826 1.00 73.94 94 GLN A CA 1
ATOM 749 C C . GLN A 1 94 ? -17.577 7.305 23.962 1.00 73.94 94 GLN A C 1
ATOM 751 O O . GLN A 1 94 ? -18.379 6.821 24.757 1.00 73.94 94 GLN A O 1
ATOM 756 N N . LYS A 1 95 ? -17.161 8.574 24.049 1.00 79.50 95 LYS A N 1
ATOM 757 C CA . LYS A 1 95 ? -17.684 9.506 25.058 1.00 79.50 95 LYS A CA 1
ATOM 758 C C . LYS A 1 95 ? -19.184 9.729 24.891 1.00 79.50 95 LYS A C 1
ATOM 760 O O . LYS A 1 95 ? -19.904 9.571 25.870 1.00 79.50 95 LYS A O 1
ATOM 765 N N . GLU A 1 96 ? -19.649 10.002 23.674 1.00 76.88 96 GLU A N 1
ATOM 766 C CA . GLU A 1 96 ? -21.083 10.149 23.381 1.00 76.88 96 GLU A CA 1
ATOM 767 C C . GLU A 1 96 ? -21.865 8.871 23.726 1.00 76.88 96 GLU A C 1
ATOM 769 O O . GLU A 1 96 ? -22.941 8.929 24.323 1.00 76.88 96 GLU A O 1
ATOM 774 N N . LEU A 1 97 ? -21.295 7.696 23.437 1.00 73.00 97 LEU A N 1
ATOM 775 C CA . LEU A 1 97 ? -21.910 6.410 23.769 1.00 73.00 97 LEU A CA 1
ATOM 776 C C . LEU A 1 97 ? -22.014 6.189 25.286 1.00 73.00 97 LEU A C 1
ATOM 778 O O . LEU A 1 97 ? -23.016 5.659 25.765 1.00 73.00 97 LEU A O 1
ATOM 782 N N . PHE A 1 98 ? -20.998 6.598 26.052 1.00 76.38 98 PHE A N 1
ATOM 783 C CA . PHE A 1 98 ? -21.013 6.520 27.515 1.00 76.38 98 PHE A CA 1
ATOM 784 C C . PHE A 1 98 ? -21.938 7.552 28.165 1.00 76.38 98 PHE A C 1
ATOM 786 O O . PHE A 1 98 ? -22.441 7.290 29.257 1.00 76.38 98 PHE A O 1
ATOM 793 N N . GLU A 1 99 ? -22.174 8.694 27.518 1.00 74.50 99 GLU A N 1
ATOM 794 C CA . GLU A 1 99 ? -23.182 9.666 27.948 1.00 74.50 99 GLU A CA 1
ATOM 795 C C . GLU A 1 99 ? -24.603 9.136 27.730 1.00 74.50 99 GLU A C 1
ATOM 797 O O . GLU A 1 99 ? -25.431 9.225 28.636 1.00 74.50 99 GLU A O 1
ATOM 802 N N . GLN A 1 100 ? -24.882 8.531 26.571 1.00 71.44 100 GLN A N 1
ATOM 803 C CA . GLN A 1 100 ? -26.205 7.974 26.268 1.00 71.44 100 GLN A CA 1
ATOM 804 C C . GLN A 1 100 ? -26.504 6.678 27.034 1.00 71.44 100 GLN A C 1
ATOM 806 O O . GLN A 1 100 ? -27.647 6.446 27.428 1.00 71.44 100 GLN A O 1
ATOM 811 N N . TYR A 1 101 ? -25.488 5.845 27.281 1.00 68.94 101 TYR A N 1
ATOM 812 C CA . TYR A 1 101 ? -25.638 4.558 27.961 1.00 68.94 101 TYR A CA 1
ATOM 813 C C . TYR A 1 101 ? -24.599 4.399 29.090 1.00 68.94 101 TYR A C 1
ATOM 815 O O . TYR A 1 101 ? -23.591 3.694 28.940 1.00 68.94 101 TYR A O 1
ATOM 823 N N . PRO A 1 102 ? -24.841 5.002 30.271 1.00 63.91 102 PRO A N 1
ATOM 824 C CA . PRO A 1 102 ? -23.879 5.033 31.382 1.00 63.91 102 PRO A CA 1
ATOM 825 C C . PRO A 1 102 ? -23.523 3.644 31.940 1.00 63.91 102 PRO A C 1
ATOM 827 O O . PRO A 1 102 ? -22.470 3.451 32.546 1.00 63.91 102 PRO A O 1
ATOM 830 N N . GLU A 1 103 ? -24.360 2.641 31.686 1.00 62.25 103 GLU A N 1
ATOM 831 C CA . GLU A 1 103 ? -24.139 1.230 32.025 1.00 62.25 103 GLU A CA 1
ATOM 832 C C . GLU A 1 103 ? -22.942 0.571 31.306 1.00 62.25 103 GLU A C 1
ATOM 834 O O . GLU A 1 103 ? -22.461 -0.483 31.741 1.00 62.25 103 GLU A O 1
ATOM 839 N N . TYR A 1 104 ? -22.417 1.192 30.244 1.00 57.78 104 TYR A N 1
ATOM 840 C CA . TYR A 1 104 ? -21.233 0.724 29.511 1.00 57.78 104 TYR A CA 1
ATOM 841 C C . TYR A 1 104 ? -19.914 1.307 30.029 1.00 57.78 104 TYR A C 1
ATOM 843 O O . TYR A 1 104 ? -18.860 0.718 29.778 1.00 57.78 104 TYR A O 1
ATOM 851 N N . LYS A 1 105 ? -19.965 2.384 30.825 1.00 57.56 105 LYS A N 1
ATOM 852 C CA . LYS A 1 105 ? -18.787 3.055 31.401 1.00 57.56 105 LYS A CA 1
ATOM 853 C C . LYS A 1 105 ? -17.932 2.124 32.273 1.00 57.56 105 LYS A C 1
ATOM 855 O O . LYS A 1 105 ? -16.718 2.252 32.301 1.00 57.56 105 LYS A O 1
ATOM 860 N N . ASN A 1 106 ? -18.552 1.141 32.932 1.00 56.25 106 ASN A N 1
ATOM 861 C CA . ASN A 1 106 ? -17.877 0.206 33.846 1.00 56.25 106 ASN A CA 1
ATOM 862 C C . ASN A 1 106 ? -17.294 -1.057 33.181 1.00 56.25 106 ASN A C 1
ATOM 864 O O . ASN A 1 106 ? -16.782 -1.920 33.891 1.00 56.25 106 ASN A O 1
ATOM 868 N N . ARG A 1 107 ? -17.404 -1.235 31.854 1.00 55.56 107 ARG A N 1
ATOM 869 C CA . ARG A 1 107 ? -16.890 -2.446 31.169 1.00 55.56 107 ARG A CA 1
ATOM 870 C C . ARG A 1 107 ? -15.644 -2.239 30.319 1.00 55.56 107 ARG A C 1
ATOM 872 O O . ARG A 1 107 ? -15.050 -3.231 29.911 1.00 55.56 107 ARG A O 1
ATOM 879 N N . TYR A 1 108 ? -15.269 -0.993 30.072 1.00 48.41 108 TYR A N 1
ATOM 880 C CA . TYR A 1 108 ? -14.068 -0.619 29.338 1.00 48.41 108 TYR A CA 1
ATOM 881 C C . TYR A 1 108 ? -13.214 0.243 30.269 1.00 48.41 108 TYR A C 1
ATOM 883 O O . TYR A 1 108 ? -13.232 1.466 30.179 1.00 48.41 108 TYR A O 1
ATOM 891 N N . HIS A 1 109 ? -12.566 -0.415 31.230 1.00 42.53 109 HIS A N 1
ATOM 892 C CA . HIS A 1 109 ? -11.451 0.162 31.976 1.00 42.53 109 HIS A CA 1
ATOM 893 C C . HIS A 1 109 ? -10.145 -0.189 31.269 1.00 42.53 109 HIS A C 1
ATOM 895 O O . HIS A 1 109 ? -10.046 -1.345 30.794 1.00 42.53 109 HIS A O 1
#

Secondary structure (DSSP, 8-state):
-PPPHHHHHHHHHHHHHHHHHHHHHHHHHHHHHHHHHHHHHHHHHHHHHHH-S-HHHHHHHHHHHHHHHHHHHHHHHHHHHHHHHHHHHHHHHHHHHHHH-GGGTTT--

pLDDT: mean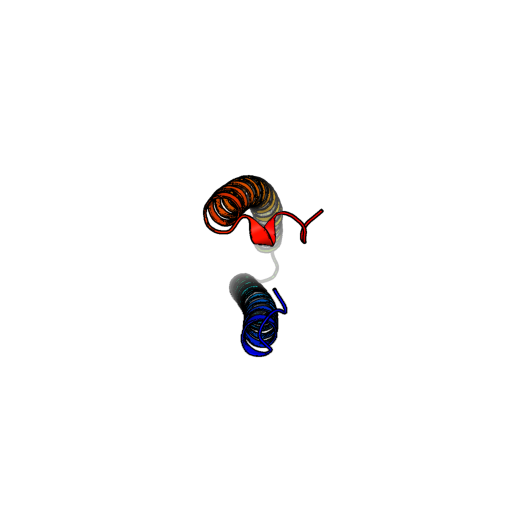 77.43, std 9.25, range [42.53, 89.62]

Sequence (109 aa):
MKRTKQDKLFWIQFDQSNRDFLSNTATFMLSFAISLIALLLSVVAIIIAINGITLYTICVVIILGAIMIFASFWFSIKVKRILKNSKNSNEQLQKELFEQYPEYKNRYH

Radius of gyration: 23.85 Å; chains: 1; bounding box: 52×25×63 Å

Foldseek 3Di:
DPPDPVVVVVVVVVVVVVVVVVVVVVVVVVVVVVVVVVVVVVVLVVVCVVPNDDPVSVVVVVVVVVVVVVVVVVVVVVVVVVVVVVVVVVVVVVVVVCVVPVVCVVVPD